Protein AF-A0A7S3E6D3-F1 (afdb_monomer)

InterPro domains:
  IPR008978 HSP20-like chaperone [G3DSA:2.60.40.790] (1-96)

pLDDT: mean 78.02, std 17.06, range [39.06, 94.62]

Mean predicted aligned error: 12.13 Å

Foldseek 3Di:
DDKDFAQWDADPNFIKTFKIWDADVVVRDIDIAGFPAIFGDDPCQFVPAWDWAAPDPPDIDIGGDTHGPDDPPDDDDGQDGHPPDDGHPPPPPPPPPDDDDPDPPVVVVVVVVVVVVVVVVVVPD

Secondary structure (DSSP, 8-state):
-EEEEES-EEETTEEEEEEEEEEEGGGTEEEEEEEEEEEE--HHHHHSSEEEEESSSS-EEEEE---B---TT-----S-SBTTSPPP---------S---TTSHHHHHHHHHHHHHHHHHHT--

Radius of gyration: 16.81 Å; Cα contacts (8 Å, |Δi|>4): 149; chains: 1; bounding box: 40×30×49 Å

Structure (mmCIF, N/CA/C/O backbone):
data_AF-A0A7S3E6D3-F1
#
_entry.id   AF-A0A7S3E6D3-F1
#
loop_
_atom_site.group_PDB
_atom_site.id
_atom_site.type_symbol
_atom_site.label_atom_id
_atom_site.label_alt_id
_atom_site.label_comp_id
_atom_site.label_asym_id
_atom_site.label_entity_id
_atom_site.label_seq_id
_atom_site.pdbx_PDB_ins_code
_atom_site.Cartn_x
_atom_site.Cartn_y
_atom_site.Cartn_z
_atom_site.occupancy
_atom_site.B_iso_or_equiv
_atom_site.auth_seq_id
_atom_site.auth_comp_id
_atom_site.auth_asym_id
_atom_site.auth_atom_id
_atom_site.pdbx_PDB_model_num
ATOM 1 N N . VAL A 1 1 ? -2.244 4.835 14.588 1.00 89.69 1 VAL A N 1
ATOM 2 C CA . VAL A 1 1 ? -1.771 4.153 13.362 1.00 89.69 1 VAL A CA 1
ATOM 3 C C . VAL A 1 1 ? -0.372 4.653 13.068 1.00 89.69 1 VAL A C 1
ATOM 5 O O . VAL A 1 1 ? -0.113 5.821 13.331 1.00 89.69 1 VAL A O 1
ATOM 8 N N . ALA A 1 2 ? 0.516 3.787 12.601 1.00 90.12 2 ALA A N 1
ATOM 9 C CA . ALA A 1 2 ? 1.822 4.158 12.074 1.00 90.12 2 ALA A CA 1
ATOM 10 C C . ALA A 1 2 ? 1.991 3.540 10.683 1.00 90.12 2 ALA A C 1
ATOM 12 O O . ALA A 1 2 ? 1.559 2.410 10.464 1.00 90.12 2 ALA A O 1
ATOM 13 N N . VAL A 1 3 ? 2.606 4.280 9.765 1.00 89.88 3 VAL A N 1
ATOM 14 C CA . VAL A 1 3 ? 2.966 3.806 8.425 1.00 89.88 3 VAL A CA 1
ATOM 15 C C . VAL A 1 3 ? 4.468 3.998 8.266 1.00 89.88 3 VAL A C 1
ATOM 17 O O . VAL A 1 3 ? 4.989 5.065 8.589 1.00 89.88 3 VAL A O 1
ATOM 20 N N . SER A 1 4 ? 5.175 2.968 7.817 1.00 90.31 4 SER A N 1
ATOM 21 C CA . SER A 1 4 ? 6.617 3.027 7.587 1.00 90.31 4 SER A CA 1
ATOM 22 C C . SER A 1 4 ? 7.019 2.295 6.312 1.00 90.31 4 SER A C 1
ATOM 24 O O . SER A 1 4 ? 6.292 1.439 5.803 1.00 90.31 4 SER A O 1
ATOM 26 N N . LEU A 1 5 ? 8.190 2.660 5.787 1.00 89.75 5 LEU A N 1
ATOM 27 C CA . LEU A 1 5 ? 8.787 2.044 4.605 1.00 89.75 5 LEU A CA 1
ATOM 28 C C . LEU A 1 5 ? 10.041 1.260 4.953 1.00 89.75 5 LEU A C 1
ATOM 30 O O . LEU A 1 5 ? 10.792 1.643 5.852 1.00 89.75 5 LEU A O 1
ATOM 34 N N . SER A 1 6 ? 10.315 0.230 4.162 1.00 90.12 6 SER A N 1
ATOM 35 C CA . SER A 1 6 ? 11.537 -0.569 4.231 1.00 90.12 6 SER A CA 1
ATOM 36 C C . SER A 1 6 ? 12.084 -0.881 2.832 1.00 90.12 6 SER A C 1
ATOM 38 O O . SER A 1 6 ? 11.465 -0.574 1.809 1.00 90.12 6 SER A O 1
ATOM 40 N N . GLY A 1 7 ? 13.294 -1.448 2.773 1.00 89.31 7 GLY A N 1
ATOM 41 C CA . GLY A 1 7 ? 13.948 -1.781 1.502 1.00 89.31 7 GLY A CA 1
ATOM 42 C C . GLY A 1 7 ? 14.231 -0.546 0.645 1.00 89.31 7 GLY A C 1
ATOM 43 O O . GLY A 1 7 ? 13.895 -0.536 -0.537 1.00 89.31 7 GLY A O 1
ATOM 44 N N . ARG A 1 8 ? 14.768 0.517 1.262 1.00 89.69 8 ARG A N 1
ATOM 45 C CA . ARG A 1 8 ? 15.107 1.761 0.563 1.00 89.69 8 ARG A CA 1
ATOM 46 C C . ARG A 1 8 ? 16.330 1.563 -0.333 1.00 89.69 8 ARG A C 1
ATOM 48 O O . ARG A 1 8 ? 17.341 1.035 0.119 1.00 89.69 8 ARG A O 1
ATOM 55 N N . GLU A 1 9 ? 16.253 2.038 -1.569 1.00 91.12 9 GLU A N 1
ATOM 56 C CA . GLU A 1 9 ? 17.355 2.031 -2.536 1.00 91.12 9 GLU A CA 1
ATOM 57 C C . GLU A 1 9 ? 17.304 3.265 -3.447 1.00 91.12 9 GLU A C 1
ATOM 59 O O . GLU A 1 9 ? 16.265 3.907 -3.571 1.00 91.12 9 GLU A O 1
ATOM 64 N N . VAL A 1 10 ? 18.418 3.610 -4.097 1.00 88.50 10 VAL A N 1
ATOM 65 C CA . VAL A 1 10 ? 18.472 4.719 -5.063 1.00 88.50 10 VAL A CA 1
ATOM 66 C C . VAL A 1 10 ? 18.509 4.150 -6.477 1.00 88.50 10 VAL A C 1
ATOM 68 O O . VAL A 1 10 ? 19.403 3.373 -6.813 1.00 88.50 10 VAL A O 1
ATOM 71 N N . ARG A 1 11 ? 17.564 4.559 -7.330 1.00 83.12 11 ARG A N 1
ATOM 72 C CA . ARG A 1 11 ? 17.540 4.198 -8.756 1.00 83.12 11 ARG A CA 1
ATOM 73 C C . ARG A 1 11 ? 17.406 5.432 -9.625 1.00 83.12 11 ARG A C 1
ATOM 75 O O . ARG A 1 11 ? 16.435 6.169 -9.505 1.00 83.12 11 ARG A O 1
ATOM 82 N N . GLY A 1 12 ? 18.367 5.632 -10.527 1.00 82.69 12 GLY A N 1
ATOM 83 C CA . GLY A 1 12 ? 18.335 6.754 -11.472 1.00 82.69 12 GLY A CA 1
ATOM 84 C C . GLY A 1 12 ? 18.288 8.128 -10.794 1.00 82.69 12 GLY A C 1
ATOM 85 O O . GLY A 1 12 ? 17.699 9.045 -11.348 1.00 82.69 12 GLY A O 1
ATOM 86 N N . GLY A 1 13 ? 18.861 8.253 -9.590 1.00 85.75 13 GLY A N 1
ATOM 87 C CA . GLY A 1 13 ? 18.837 9.483 -8.791 1.00 85.75 13 GLY A CA 1
ATOM 88 C C . GLY A 1 13 ? 17.606 9.661 -7.895 1.00 85.75 13 GLY A C 1
ATOM 89 O O . GLY A 1 13 ? 17.592 10.595 -7.107 1.00 85.75 13 GLY A O 1
ATOM 90 N N . THR A 1 14 ? 16.612 8.770 -7.958 1.00 85.88 14 THR A N 1
ATOM 91 C CA . THR A 1 14 ? 15.399 8.834 -7.125 1.00 85.88 14 THR A CA 1
ATOM 92 C C . THR A 1 14 ? 15.461 7.824 -5.985 1.00 85.88 14 THR A C 1
ATOM 94 O O . THR A 1 14 ? 15.786 6.648 -6.202 1.00 85.88 14 THR A O 1
ATOM 97 N N . GLN A 1 15 ? 15.108 8.258 -4.772 1.00 89.81 15 GLN A N 1
ATOM 98 C CA . GLN A 1 15 ? 14.959 7.356 -3.635 1.00 89.81 15 GLN A CA 1
ATOM 99 C C . GLN A 1 15 ? 13.681 6.530 -3.794 1.00 89.81 15 GLN A C 1
ATOM 101 O O . GLN A 1 15 ? 12.584 7.045 -4.005 1.00 89.81 15 GLN A O 1
ATOM 106 N N . CYS A 1 16 ? 13.837 5.219 -3.716 1.00 90.50 16 CYS A N 1
ATOM 107 C CA . CYS A 1 16 ? 12.772 4.245 -3.864 1.00 90.50 16 CYS A CA 1
ATOM 108 C C . CYS A 1 16 ? 12.686 3.384 -2.612 1.00 90.50 16 CYS A C 1
ATOM 110 O O . CYS A 1 16 ? 13.665 3.233 -1.885 1.00 90.50 16 CYS A O 1
ATOM 112 N N . ALA A 1 17 ? 11.531 2.774 -2.391 1.00 91.12 17 ALA A N 1
ATOM 113 C CA . ALA A 1 17 ? 11.357 1.724 -1.402 1.00 91.12 17 ALA A CA 1
ATOM 114 C C . ALA A 1 17 ? 10.642 0.529 -2.025 1.00 91.12 17 ALA A C 1
ATOM 116 O O . ALA A 1 17 ? 10.035 0.621 -3.100 1.00 91.12 17 ALA A O 1
ATOM 117 N N . LYS A 1 18 ? 10.744 -0.607 -1.339 1.00 91.88 18 LYS A N 1
ATOM 118 C CA . LYS A 1 18 ? 10.115 -1.860 -1.751 1.00 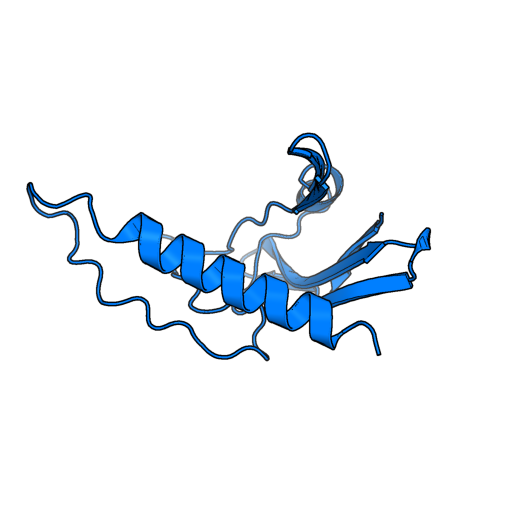91.88 18 LYS A CA 1
ATOM 119 C C . LYS A 1 18 ? 9.095 -2.349 -0.737 1.00 91.88 18 LYS A C 1
ATOM 121 O O . LYS A 1 18 ? 8.082 -2.895 -1.146 1.00 91.88 18 LYS A O 1
ATOM 126 N N . GLY A 1 19 ? 9.324 -2.131 0.553 1.00 92.44 19 GLY A N 1
ATOM 127 C CA . GLY A 1 19 ? 8.423 -2.582 1.604 1.00 92.44 19 GLY A CA 1
ATOM 128 C C . GLY A 1 19 ? 7.569 -1.455 2.168 1.00 92.44 19 GLY A C 1
ATOM 129 O O . GLY A 1 19 ? 8.033 -0.322 2.320 1.00 92.44 19 GLY A O 1
ATOM 130 N N . VAL A 1 20 ? 6.328 -1.789 2.511 1.00 92.12 20 VAL A N 1
ATOM 131 C CA . VAL A 1 20 ? 5.419 -0.931 3.278 1.00 92.12 20 VAL A CA 1
ATOM 132 C C . VAL A 1 20 ? 4.921 -1.698 4.495 1.00 92.12 20 VAL A C 1
ATOM 134 O O . VAL A 1 20 ? 4.683 -2.904 4.421 1.00 92.12 20 VAL A O 1
ATOM 137 N N . ARG A 1 21 ? 4.773 -0.992 5.614 1.00 92.94 21 ARG A N 1
ATOM 138 C CA . ARG A 1 21 ? 4.254 -1.516 6.875 1.00 92.94 21 ARG A CA 1
ATOM 139 C C . ARG A 1 21 ? 3.229 -0.546 7.442 1.00 92.94 21 ARG A C 1
ATOM 141 O O . ARG A 1 21 ? 3.527 0.631 7.629 1.00 92.94 21 ARG A O 1
ATOM 148 N N . VAL A 1 22 ? 2.033 -1.044 7.730 1.00 93.25 22 VAL A N 1
ATOM 149 C CA . VAL A 1 22 ? 0.950 -0.309 8.390 1.00 93.25 22 VAL A CA 1
ATOM 150 C C . VAL A 1 22 ? 0.641 -1.003 9.705 1.00 93.25 22 VAL A C 1
ATOM 152 O O . VAL A 1 22 ? 0.305 -2.183 9.727 1.00 93.25 22 VAL A O 1
ATOM 155 N N . GLU A 1 23 ? 0.740 -0.266 10.805 1.00 94.56 23 GLU A N 1
ATOM 156 C CA . GLU A 1 23 ? 0.535 -0.779 12.155 1.00 94.56 23 GLU A CA 1
ATOM 157 C C . GLU A 1 23 ? -0.588 -0.018 12.867 1.00 94.56 23 GLU A C 1
ATOM 159 O O . GLU A 1 23 ? -0.539 1.204 13.072 1.00 94.56 23 GLU A O 1
ATOM 164 N N . HIS A 1 24 ? -1.599 -0.753 13.319 1.00 93.56 24 HIS A N 1
ATOM 165 C CA . HIS A 1 24 ? -2.610 -0.245 14.233 1.00 93.56 24 HIS A CA 1
ATOM 166 C C . HIS A 1 24 ? -2.233 -0.602 15.677 1.00 93.56 24 HIS A C 1
ATOM 168 O O . HIS A 1 24 ? -2.662 -1.619 16.213 1.00 93.56 24 HIS A O 1
ATOM 174 N N . LYS A 1 25 ? -1.438 0.270 16.315 1.00 92.75 25 LYS A N 1
ATOM 175 C CA . LYS A 1 25 ? -0.893 0.068 17.674 1.00 92.75 25 LYS A CA 1
ATOM 176 C C . LYS A 1 25 ? -1.899 -0.463 18.715 1.00 92.75 25 LYS A C 1
ATOM 178 O O . LYS A 1 25 ? -1.524 -1.386 19.428 1.00 92.75 25 LYS A O 1
ATOM 183 N N . PRO A 1 26 ? -3.146 0.050 18.820 1.00 91.75 26 PRO A N 1
ATOM 184 C CA . PRO A 1 26 ? -4.091 -0.433 19.830 1.00 91.75 26 PRO A CA 1
ATOM 185 C C . PRO A 1 26 ? -4.473 -1.908 19.676 1.00 91.75 26 PRO A C 1
ATOM 187 O O . PRO A 1 26 ? -4.617 -2.595 20.679 1.00 91.75 26 PRO A O 1
ATOM 190 N N . SER A 1 27 ? -4.636 -2.395 18.440 1.00 91.56 27 SER A N 1
ATOM 191 C CA . SER A 1 27 ? -4.970 -3.805 18.178 1.00 91.56 27 SER A CA 1
ATOM 192 C C . SER A 1 27 ? -3.753 -4.663 17.842 1.00 91.56 27 SER A C 1
ATOM 194 O O . SER A 1 27 ? -3.914 -5.849 17.579 1.00 91.56 27 SER A O 1
ATOM 196 N N . GLN A 1 28 ? -2.559 -4.064 17.778 1.00 92.44 28 GLN A N 1
ATOM 197 C CA . GLN A 1 28 ? -1.319 -4.694 17.313 1.00 92.44 28 GLN A CA 1
ATOM 198 C C . GLN A 1 28 ? -1.419 -5.319 15.909 1.00 92.44 28 GLN A C 1
ATOM 200 O O . GLN A 1 28 ? -0.570 -6.109 15.510 1.00 92.44 28 GLN A O 1
ATOM 205 N N . THR A 1 29 ? -2.438 -4.949 15.129 1.00 92.81 29 THR A N 1
ATOM 206 C CA . THR A 1 29 ? -2.607 -5.438 13.762 1.00 92.81 29 THR A CA 1
ATOM 207 C C . THR A 1 29 ? -1.556 -4.803 12.863 1.00 92.81 29 THR A C 1
ATOM 209 O O . THR A 1 29 ? -1.425 -3.575 12.826 1.00 92.81 29 THR A O 1
ATOM 212 N N . VAL A 1 30 ? -0.839 -5.641 12.118 1.00 94.38 30 VAL A N 1
ATOM 213 C CA . VAL A 1 30 ? 0.201 -5.229 11.176 1.00 94.38 30 VAL A CA 1
ATOM 214 C C . VAL A 1 30 ? -0.146 -5.757 9.791 1.00 94.38 30 VAL A C 1
ATOM 216 O O . VAL A 1 30 ? -0.456 -6.933 9.626 1.00 94.38 30 VAL A O 1
ATOM 219 N N . VAL A 1 31 ? -0.079 -4.879 8.795 1.00 93.12 31 VAL A N 1
ATOM 220 C CA . VAL A 1 31 ? -0.110 -5.240 7.377 1.00 93.12 31 VAL A CA 1
ATOM 221 C C . VAL A 1 31 ? 1.223 -4.818 6.787 1.00 93.12 31 VAL A C 1
ATOM 223 O O . VAL A 1 31 ? 1.522 -3.625 6.732 1.00 93.12 31 VAL A O 1
ATOM 226 N N . GLU A 1 32 ? 2.039 -5.783 6.379 1.00 94.38 32 GLU A N 1
ATOM 227 C CA . GLU A 1 32 ? 3.377 -5.515 5.862 1.00 94.38 32 GLU A CA 1
ATOM 228 C C . GLU A 1 32 ? 3.787 -6.476 4.752 1.00 94.38 32 GLU A C 1
ATOM 230 O O . GLU A 1 32 ? 3.314 -7.610 4.674 1.00 94.38 32 GLU A O 1
ATOM 235 N N . GLY A 1 33 ? 4.695 -6.009 3.902 1.00 94.06 33 GLY A N 1
ATOM 236 C CA . GLY A 1 33 ? 5.316 -6.842 2.887 1.00 94.06 33 GLY A CA 1
ATOM 237 C C . GLY A 1 33 ? 6.062 -6.042 1.830 1.00 94.06 33 GLY A C 1
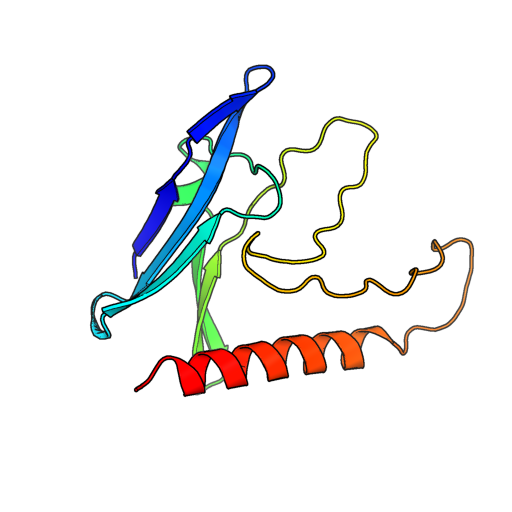ATOM 238 O O . GLY A 1 33 ? 5.894 -4.827 1.690 1.00 94.06 33 GLY A O 1
ATOM 239 N N . ASP A 1 34 ? 6.869 -6.764 1.059 1.00 94.62 34 ASP A N 1
ATOM 240 C CA . ASP A 1 34 ? 7.482 -6.259 -0.164 1.00 94.62 34 ASP A CA 1
ATOM 241 C C . ASP A 1 34 ? 6.411 -6.085 -1.240 1.00 94.62 34 ASP A C 1
ATOM 243 O O . ASP A 1 34 ? 5.699 -7.032 -1.572 1.00 94.62 34 ASP A O 1
ATOM 247 N N . LEU A 1 35 ? 6.321 -4.898 -1.825 1.00 91.81 35 LEU A N 1
ATOM 248 C CA . LEU A 1 35 ? 5.452 -4.611 -2.955 1.00 91.81 35 LEU A CA 1
ATOM 249 C C . LEU A 1 35 ? 5.981 -5.250 -4.240 1.00 91.81 35 LEU A C 1
ATOM 251 O O . LEU A 1 35 ? 7.180 -5.499 -4.398 1.00 91.81 35 LEU A O 1
ATOM 255 N N . GLN A 1 36 ? 5.076 -5.481 -5.194 1.00 90.38 36 GLN A N 1
ATOM 256 C CA . GLN A 1 36 ? 5.429 -6.075 -6.487 1.00 90.38 36 GLN A CA 1
ATOM 257 C C . GLN A 1 36 ? 6.483 -5.255 -7.252 1.00 90.38 36 GLN A C 1
ATOM 259 O O . GLN A 1 36 ? 7.324 -5.821 -7.951 1.00 90.38 36 GLN A O 1
ATOM 264 N N . HIS A 1 37 ? 6.445 -3.927 -7.127 1.00 88.69 37 HIS A N 1
ATOM 265 C CA . HIS A 1 37 ? 7.406 -3.025 -7.751 1.00 88.69 37 HIS A CA 1
ATOM 266 C C . HIS A 1 37 ? 7.824 -1.915 -6.796 1.00 88.69 37 HIS A C 1
ATOM 268 O O . HIS A 1 37 ? 7.100 -1.560 -5.868 1.00 88.69 37 HIS A O 1
ATOM 274 N N . LEU A 1 38 ? 8.978 -1.325 -7.098 1.00 88.94 38 LEU A N 1
ATOM 275 C CA . LEU A 1 38 ? 9.475 -0.148 -6.405 1.00 88.94 38 LEU A CA 1
ATOM 276 C C . LEU A 1 38 ? 8.528 1.035 -6.584 1.00 88.94 38 LEU A C 1
ATOM 278 O O . LEU A 1 38 ? 7.951 1.265 -7.655 1.00 88.94 38 LEU A O 1
ATOM 282 N N . PHE A 1 39 ? 8.429 1.820 -5.530 1.00 87.62 39 PHE A N 1
ATOM 283 C CA . PHE A 1 39 ? 7.695 3.071 -5.496 1.00 87.62 39 PHE A CA 1
ATOM 284 C C . PHE A 1 39 ? 8.622 4.170 -4.990 1.00 87.62 39 PHE A C 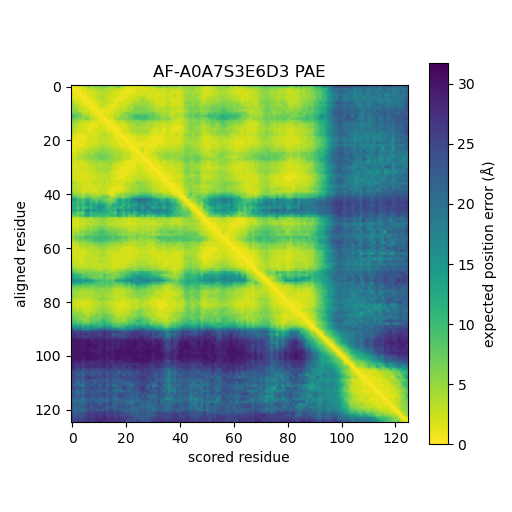1
ATOM 286 O O . PHE A 1 39 ? 9.651 3.890 -4.369 1.00 87.62 39 PHE A O 1
ATOM 293 N N . ARG A 1 40 ? 8.288 5.413 -5.324 1.00 88.38 40 ARG A N 1
ATOM 294 C CA . ARG A 1 40 ? 9.040 6.585 -4.881 1.00 88.38 40 ARG A CA 1
ATOM 295 C C . ARG A 1 40 ? 8.885 6.748 -3.376 1.00 88.38 40 ARG A C 1
ATOM 297 O O . ARG A 1 40 ? 7.810 6.513 -2.833 1.00 88.38 40 ARG A O 1
ATOM 304 N N . ALA A 1 41 ? 9.995 7.051 -2.724 1.00 84.31 41 ALA A N 1
ATOM 305 C CA . ALA A 1 41 ? 10.112 7.080 -1.276 1.00 84.31 41 ALA A CA 1
ATOM 306 C C . ALA A 1 41 ? 10.968 8.268 -0.840 1.00 84.31 41 ALA A C 1
ATOM 308 O O . ALA A 1 41 ? 11.874 8.108 -0.014 1.00 84.31 41 ALA A O 1
ATOM 309 N N . GLU A 1 42 ? 10.714 9.433 -1.432 1.00 79.69 42 GLU A N 1
ATOM 310 C CA . GLU A 1 42 ? 11.339 10.666 -0.964 1.00 79.69 42 GLU A CA 1
ATOM 311 C C . GLU A 1 42 ? 10.769 11.025 0.419 1.00 79.69 42 GLU A C 1
ATOM 313 O O . GLU A 1 42 ? 9.693 10.560 0.802 1.00 79.69 42 GLU A O 1
ATOM 318 N N . GLU A 1 43 ? 11.532 11.746 1.242 1.00 58.97 43 GLU A N 1
ATOM 319 C CA . GLU A 1 43 ? 11.214 11.907 2.672 1.00 58.97 43 GLU A CA 1
ATOM 320 C C . GLU A 1 43 ? 9.831 12.534 2.931 1.00 58.97 43 GLU A C 1
ATOM 322 O O . GLU A 1 43 ? 9.156 12.135 3.885 1.00 58.97 43 GLU A O 1
ATOM 327 N N . ASP A 1 44 ? 9.357 13.397 2.030 1.00 60.75 44 ASP A N 1
ATOM 328 C CA . ASP A 1 44 ? 8.034 14.029 2.102 1.00 60.75 44 ASP A CA 1
ATOM 329 C C . ASP A 1 44 ? 6.894 13.143 1.562 1.00 60.75 44 ASP A C 1
ATOM 331 O O . ASP A 1 44 ? 5.729 13.335 1.936 1.00 60.75 44 ASP A O 1
ATOM 335 N N . ASP A 1 45 ? 7.216 12.131 0.747 1.00 58.81 45 ASP A N 1
ATOM 336 C CA . ASP A 1 45 ? 6.236 11.306 0.029 1.00 58.81 45 ASP A CA 1
ATOM 337 C C . ASP A 1 45 ? 5.476 10.352 0.953 1.00 58.81 45 ASP A C 1
ATOM 339 O O . ASP A 1 45 ? 4.384 9.920 0.609 1.00 58.81 45 ASP A O 1
ATOM 343 N N . LEU A 1 46 ? 6.011 9.980 2.120 1.00 61.44 46 LEU A N 1
ATOM 344 C CA . LEU A 1 46 ? 5.271 9.098 3.029 1.00 61.44 46 LEU A CA 1
ATOM 345 C C . LEU A 1 46 ? 4.597 9.841 4.171 1.00 61.44 46 LEU A C 1
ATOM 347 O O . LEU A 1 46 ? 3.502 9.463 4.562 1.00 61.44 46 LEU A O 1
ATOM 351 N N . VAL A 1 47 ? 5.213 10.891 4.714 1.00 55.91 47 VAL A N 1
ATOM 352 C CA . VAL A 1 47 ? 4.609 11.665 5.812 1.00 55.91 47 VAL A CA 1
ATOM 353 C C . VAL A 1 47 ? 3.338 12.380 5.338 1.00 55.91 47 VAL A C 1
ATOM 355 O O . VAL A 1 47 ? 2.406 12.539 6.123 1.00 55.91 47 VAL A O 1
ATOM 358 N N . SER A 1 48 ? 3.266 12.722 4.047 1.00 59.62 48 SER A N 1
ATOM 359 C CA . SER A 1 48 ? 2.166 13.496 3.461 1.00 59.62 48 SER A CA 1
ATOM 360 C C . SER A 1 48 ? 1.083 12.659 2.766 1.00 59.62 48 SER A C 1
ATOM 362 O O . SER A 1 48 ? 0.025 13.196 2.444 1.00 59.62 48 SER A O 1
ATOM 364 N N . HIS A 1 49 ? 1.307 11.360 2.530 1.00 77.25 49 HIS A N 1
ATOM 365 C CA . HIS A 1 49 ? 0.450 10.546 1.648 1.00 77.25 49 HIS A CA 1
ATOM 366 C C . HIS A 1 49 ? -0.173 9.319 2.321 1.00 77.25 49 HIS A C 1
ATOM 368 O O . HIS A 1 49 ? -0.463 8.303 1.681 1.00 77.25 49 HIS A O 1
ATOM 374 N N . TRP A 1 50 ? -0.445 9.415 3.621 1.00 90.38 50 TRP A N 1
ATOM 375 C CA . TRP A 1 50 ? -1.423 8.538 4.251 1.00 90.38 50 TRP A CA 1
ATOM 376 C C . TRP A 1 50 ? -2.374 9.329 5.137 1.00 90.38 50 TRP A C 1
ATOM 378 O O . TRP A 1 50 ? -2.021 10.337 5.740 1.00 90.38 50 TRP A O 1
ATOM 388 N N . GLU A 1 51 ? -3.603 8.844 5.222 1.00 91.25 51 GLU A N 1
ATOM 389 C CA . GLU A 1 51 ? -4.649 9.454 6.029 1.00 91.25 51 GLU A CA 1
ATOM 390 C C . GLU A 1 51 ? -5.504 8.372 6.685 1.00 91.25 51 GLU A C 1
ATOM 392 O O . GLU A 1 51 ? -5.645 7.254 6.178 1.00 91.25 51 GLU A O 1
ATOM 397 N N . VAL A 1 52 ? -6.099 8.714 7.824 1.00 91.94 52 VAL A N 1
ATOM 398 C CA . VAL A 1 52 ? -7.184 7.929 8.409 1.00 91.94 52 VAL A CA 1
ATOM 399 C C . VAL A 1 52 ? -8.486 8.598 8.007 1.00 91.94 52 VAL A C 1
ATOM 401 O O . VAL A 1 52 ? -8.690 9.768 8.318 1.00 91.94 52 VAL A O 1
ATOM 404 N N . LYS A 1 53 ? -9.368 7.862 7.335 1.00 93.81 53 LYS A N 1
ATOM 405 C CA . LYS A 1 53 ? -10.655 8.387 6.871 1.00 93.81 53 LYS A CA 1
ATOM 406 C C . LYS A 1 53 ? -11.797 7.446 7.208 1.00 93.81 53 LYS A C 1
ATOM 408 O O . LYS A 1 53 ? -11.608 6.232 7.287 1.00 93.81 53 LYS A O 1
ATOM 413 N N . ASP A 1 54 ? -12.984 8.008 7.367 1.00 94.19 54 ASP A N 1
ATOM 414 C CA . ASP A 1 54 ? -14.205 7.224 7.508 1.00 94.19 54 ASP A CA 1
ATOM 415 C C . ASP A 1 54 ? -14.610 6.701 6.122 1.00 94.19 54 ASP A C 1
ATOM 417 O O . ASP A 1 54 ? -14.703 7.457 5.154 1.00 94.19 54 ASP A O 1
ATOM 421 N N . PHE A 1 55 ? -14.753 5.382 6.004 1.00 88.88 55 PHE A N 1
ATOM 422 C CA . PHE A 1 55 ? -15.214 4.724 4.781 1.00 88.88 55 PHE A CA 1
ATOM 423 C C . PHE A 1 55 ? -16.743 4.673 4.742 1.00 88.88 55 PHE A C 1
ATOM 425 O O . PHE A 1 55 ? -17.343 4.923 3.699 1.00 88.88 55 PHE A O 1
ATOM 432 N N . ASP A 1 56 ? -17.359 4.399 5.893 1.00 91.69 56 ASP A N 1
ATOM 433 C CA . ASP A 1 56 ? -18.798 4.484 6.121 1.00 91.69 56 ASP A CA 1
ATOM 434 C C . ASP A 1 56 ? -19.086 4.835 7.595 1.00 91.69 56 ASP A C 1
ATOM 436 O O . ASP A 1 56 ? -18.173 5.138 8.361 1.00 91.69 56 ASP A O 1
ATOM 440 N N . ALA A 1 57 ? -20.360 4.804 7.998 1.00 90.81 57 ALA A N 1
ATOM 441 C CA . ALA A 1 57 ? -20.800 5.153 9.353 1.00 90.81 57 ALA A CA 1
ATOM 442 C C . ALA A 1 57 ? -20.198 4.275 10.470 1.00 90.81 57 ALA A C 1
ATOM 444 O O . ALA A 1 57 ? -20.266 4.634 11.643 1.00 90.81 57 ALA A O 1
ATOM 445 N N . THR A 1 58 ? -19.647 3.117 10.116 1.00 93.25 58 THR A N 1
ATOM 446 C CA . THR A 1 58 ? -19.161 2.089 11.044 1.00 93.25 58 THR A CA 1
ATOM 447 C C . THR A 1 58 ? -17.692 1.731 10.840 1.00 93.25 58 THR A C 1
ATOM 449 O O . THR A 1 58 ? -17.065 1.202 11.757 1.00 93.25 58 THR A O 1
ATOM 452 N N . HIS A 1 59 ? -17.116 2.041 9.678 1.00 89.06 59 HIS A N 1
ATOM 453 C CA . HIS A 1 59 ? -15.757 1.655 9.323 1.00 89.06 59 HIS A CA 1
ATOM 454 C C . HIS A 1 59 ? -14.860 2.865 9.096 1.00 89.06 59 HIS A C 1
ATOM 456 O O . HIS A 1 59 ? -15.126 3.735 8.266 1.00 89.06 59 HIS A O 1
ATOM 462 N N . ARG A 1 60 ? -13.715 2.846 9.776 1.00 91.81 60 ARG A N 1
ATOM 463 C CA . ARG A 1 60 ? -12.602 3.772 9.576 1.00 91.81 60 ARG A CA 1
ATOM 464 C C . ARG A 1 60 ? -11.434 3.017 8.958 1.00 91.81 60 ARG A C 1
ATOM 466 O O . ARG A 1 60 ? -11.098 1.921 9.401 1.00 91.81 60 ARG A O 1
ATOM 473 N N . VAL A 1 61 ? -10.821 3.597 7.934 1.00 92.81 61 VAL A N 1
ATOM 474 C CA . VAL A 1 61 ? -9.762 2.962 7.144 1.00 92.81 61 VAL A CA 1
ATOM 475 C C . VAL A 1 61 ? -8.501 3.811 7.130 1.00 92.81 61 VAL A C 1
ATOM 477 O O . VAL A 1 61 ? -8.548 5.036 7.233 1.00 92.81 61 VAL A O 1
ATOM 480 N N . VAL A 1 62 ? -7.363 3.141 6.970 1.00 91.62 62 VAL A N 1
ATOM 481 C CA . VAL A 1 62 ? -6.080 3.782 6.679 1.00 91.62 62 VAL A CA 1
ATOM 482 C C . VAL A 1 62 ? -5.898 3.760 5.170 1.00 91.62 62 VAL A C 1
ATOM 484 O O . VAL A 1 62 ? -5.845 2.690 4.565 1.00 91.62 62 VAL A O 1
ATOM 487 N N . ARG A 1 63 ? -5.826 4.935 4.552 1.00 91.44 63 ARG A N 1
ATOM 488 C CA . ARG A 1 63 ? -5.501 5.082 3.136 1.00 91.44 63 ARG A CA 1
ATOM 489 C C . ARG A 1 63 ? -4.022 5.408 3.024 1.00 91.44 63 ARG A C 1
ATOM 491 O O . ARG A 1 63 ? -3.573 6.365 3.638 1.00 91.44 63 ARG A O 1
ATOM 498 N N . VAL A 1 64 ? -3.302 4.638 2.219 1.00 89.44 64 VAL A N 1
ATOM 499 C CA . VAL A 1 64 ? -1.901 4.896 1.872 1.00 89.44 64 VAL A CA 1
ATOM 500 C C . VAL A 1 64 ? -1.832 5.088 0.364 1.00 89.44 64 VAL A C 1
ATOM 502 O O . VAL A 1 64 ? -2.306 4.231 -0.385 1.00 89.44 64 VAL A O 1
ATOM 505 N N . GLU A 1 65 ? -1.282 6.209 -0.085 1.00 88.69 65 GLU A N 1
ATOM 506 C CA . GLU A 1 65 ? -1.054 6.480 -1.501 1.00 88.69 65 GLU A CA 1
ATOM 507 C C . GLU A 1 65 ? 0.418 6.270 -1.837 1.00 88.69 65 GLU A C 1
ATOM 509 O O . GLU A 1 65 ? 1.302 6.764 -1.146 1.00 88.69 65 GLU A O 1
ATOM 514 N N . LEU A 1 66 ? 0.683 5.506 -2.897 1.00 87.06 66 LEU A N 1
ATOM 515 C CA . LEU A 1 66 ? 2.035 5.146 -3.313 1.00 87.06 66 LEU A CA 1
ATOM 516 C C . LEU A 1 66 ? 2.228 5.496 -4.786 1.00 87.06 66 LEU A C 1
ATOM 518 O O . LEU A 1 66 ? 1.446 5.074 -5.645 1.00 87.06 66 LEU A O 1
ATOM 522 N N . GLN A 1 67 ? 3.302 6.221 -5.099 1.00 86.19 67 GLN A N 1
ATOM 523 C CA . GLN A 1 67 ? 3.651 6.552 -6.476 1.00 86.19 67 GLN A CA 1
ATOM 524 C C . GLN A 1 67 ? 4.616 5.513 -7.051 1.00 86.19 67 GLN A C 1
ATOM 526 O O . GLN A 1 67 ? 5.768 5.411 -6.636 1.00 86.19 67 GLN A O 1
ATOM 531 N N . LYS A 1 68 ? 4.168 4.745 -8.050 1.00 85.81 68 LYS A N 1
ATOM 532 C CA . LYS A 1 68 ? 5.022 3.761 -8.735 1.00 85.81 68 LYS A CA 1
ATOM 533 C C . LYS A 1 68 ? 6.251 4.442 -9.335 1.00 85.81 68 LYS A C 1
ATOM 535 O O . LYS A 1 68 ? 6.115 5.431 -10.056 1.00 85.81 68 LYS A O 1
ATOM 540 N N . ASN A 1 69 ? 7.429 3.860 -9.121 1.00 83.81 69 ASN A N 1
ATOM 541 C CA . ASN A 1 69 ? 8.625 4.297 -9.823 1.00 83.81 69 ASN A CA 1
ATOM 542 C C . ASN A 1 69 ? 8.673 3.621 -11.201 1.00 83.81 69 ASN A C 1
ATOM 544 O O . ASN A 1 69 ? 9.169 2.504 -11.344 1.00 83.81 69 ASN A O 1
ATOM 548 N N . VAL A 1 70 ? 8.081 4.267 -12.208 1.00 77.00 70 VAL A N 1
ATOM 549 C CA . VAL A 1 70 ? 8.044 3.761 -13.587 1.00 77.00 70 VAL A CA 1
ATOM 550 C C . VAL A 1 70 ? 9.032 4.511 -14.469 1.00 77.00 70 VAL A C 1
ATOM 552 O O . VAL A 1 70 ? 9.123 5.737 -1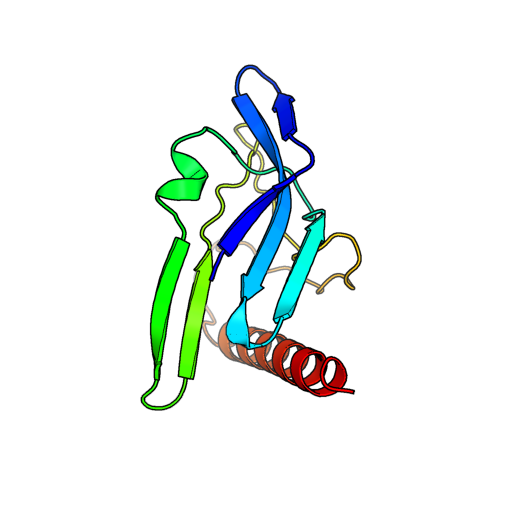4.425 1.00 77.00 70 VAL A O 1
ATOM 555 N N . VAL A 1 71 ? 9.752 3.763 -15.304 1.00 74.06 71 VAL A N 1
ATOM 556 C CA . VAL A 1 71 ? 10.571 4.337 -16.375 1.00 74.06 71 VAL A CA 1
ATOM 557 C C . VAL A 1 71 ? 9.634 5.004 -17.394 1.00 74.06 71 VAL A C 1
ATOM 559 O O . VAL A 1 71 ? 8.583 4.427 -17.711 1.00 74.06 71 VAL A O 1
ATOM 562 N N . PRO A 1 72 ? 9.979 6.193 -17.925 1.00 70.81 72 PRO A N 1
ATOM 563 C CA . PRO A 1 72 ? 9.216 6.822 -18.997 1.00 70.81 72 PRO A CA 1
ATOM 564 C C . PRO A 1 72 ? 8.928 5.838 -20.144 1.00 70.81 72 PRO A C 1
ATOM 566 O O . PRO A 1 72 ? 9.768 5.010 -20.483 1.00 70.81 72 PRO A O 1
ATOM 569 N N . ALA A 1 73 ? 7.730 5.929 -20.729 1.00 70.75 73 ALA A N 1
ATOM 570 C CA . ALA A 1 73 ? 7.210 5.080 -21.814 1.00 70.75 73 ALA A CA 1
ATOM 571 C C . ALA A 1 73 ? 6.732 3.653 -21.459 1.00 70.75 73 ALA A C 1
ATOM 573 O O . ALA A 1 73 ? 6.197 2.980 -22.339 1.00 70.75 73 ALA A O 1
ATOM 574 N N . THR A 1 74 ? 6.806 3.198 -20.199 1.00 75.00 74 THR A N 1
ATOM 575 C CA . THR A 1 74 ? 6.255 1.882 -19.802 1.00 75.00 74 THR A CA 1
ATOM 576 C C . THR A 1 74 ? 5.071 2.013 -18.842 1.00 75.00 74 THR A C 1
ATOM 578 O O . THR A 1 74 ? 5.172 2.635 -17.785 1.00 75.00 74 THR A O 1
ATOM 581 N N . LYS A 1 75 ? 3.937 1.379 -19.168 1.00 80.19 75 LYS A N 1
ATOM 582 C CA . LYS A 1 75 ? 2.807 1.225 -18.236 1.00 80.19 75 LYS A CA 1
ATOM 583 C C . LYS A 1 75 ? 2.994 -0.045 -17.409 1.00 80.19 75 LYS A C 1
ATOM 585 O O . LYS A 1 75 ? 2.951 -1.143 -17.954 1.00 80.19 75 LYS A O 1
ATOM 590 N N . VAL A 1 76 ? 3.154 0.100 -16.092 1.00 81.62 76 VAL A N 1
ATOM 591 C CA . VAL A 1 76 ? 3.313 -1.035 -15.167 1.00 81.62 76 VAL A CA 1
ATOM 592 C C . VAL A 1 76 ? 2.019 -1.279 -14.394 1.00 81.62 76 VAL A C 1
ATOM 594 O O . VAL A 1 76 ? 1.643 -0.518 -13.494 1.00 81.62 76 VAL A O 1
ATOM 597 N N . TRP A 1 77 ? 1.343 -2.375 -14.725 1.00 85.81 77 TRP A N 1
ATOM 598 C CA . TRP A 1 77 ? 0.176 -2.856 -13.993 1.00 85.81 77 TRP A CA 1
ATOM 599 C C . TRP A 1 77 ? 0.611 -3.767 -12.853 1.00 85.81 77 TRP A C 1
ATOM 601 O O . TRP A 1 77 ? 1.391 -4.690 -13.060 1.00 85.81 77 TRP A O 1
ATOM 611 N N . TRP A 1 78 ? 0.106 -3.494 -11.651 1.00 87.44 78 TRP A N 1
ATOM 612 C CA . TRP A 1 78 ? 0.335 -4.375 -10.512 1.00 87.44 78 TRP A CA 1
ATOM 613 C C . TRP A 1 78 ? -0.742 -5.446 -10.543 1.00 87.44 78 TRP A C 1
ATOM 615 O O . TRP A 1 78 ? -1.927 -5.121 -10.569 1.00 87.44 78 TRP A O 1
ATOM 625 N N . ARG A 1 79 ? -0.315 -6.703 -10.595 1.00 90.56 79 ARG A N 1
ATOM 626 C CA . ARG A 1 79 ? -1.185 -7.882 -10.520 1.00 90.56 79 ARG A CA 1
ATOM 627 C C . ARG A 1 79 ? -1.418 -8.317 -9.079 1.00 90.56 79 ARG A C 1
ATOM 629 O O . ARG A 1 79 ? -2.304 -9.113 -8.822 1.00 90.56 79 ARG A O 1
ATOM 636 N N . ARG A 1 80 ? -0.626 -7.802 -8.145 1.00 91.94 80 ARG A N 1
ATOM 637 C CA . ARG A 1 80 ? -0.729 -8.047 -6.706 1.00 91.94 80 ARG A CA 1
ATOM 638 C C . ARG A 1 80 ? -0.174 -6.853 -5.949 1.00 91.94 80 ARG A C 1
ATOM 640 O O . ARG A 1 80 ? 0.606 -6.083 -6.511 1.00 91.94 80 ARG A O 1
ATOM 647 N N . LEU A 1 81 ? -0.579 -6.698 -4.693 1.00 90.88 81 LEU A N 1
ATOM 648 C CA . LEU A 1 81 ? -0.016 -5.663 -3.837 1.00 90.88 81 LEU A CA 1
ATOM 649 C C . LEU A 1 81 ? 1.347 -6.127 -3.325 1.00 90.88 81 LEU A C 1
ATOM 651 O O . LEU A 1 81 ? 2.365 -5.547 -3.705 1.00 90.88 81 LEU A O 1
ATOM 655 N N . PHE A 1 82 ? 1.364 -7.212 -2.546 1.00 93.50 82 PHE A N 1
ATOM 656 C CA . PHE A 1 82 ? 2.601 -7.790 -2.033 1.00 93.50 82 PHE A CA 1
ATOM 657 C C . PHE A 1 82 ? 3.132 -8.900 -2.939 1.00 93.50 82 PHE A C 1
ATOM 659 O O . PHE A 1 82 ? 2.379 -9.694 -3.498 1.00 93.50 82 PHE A O 1
ATOM 666 N N . ALA A 1 83 ? 4.452 -9.002 -3.058 1.00 91.19 83 ALA A N 1
ATOM 667 C CA . ALA A 1 83 ? 5.132 -10.025 -3.847 1.00 91.19 83 ALA A CA 1
ATOM 668 C C . ALA A 1 83 ? 4.902 -11.456 -3.320 1.00 91.19 83 ALA A C 1
ATOM 670 O O . ALA A 1 83 ? 5.107 -12.418 -4.058 1.00 91.19 83 ALA A O 1
ATOM 671 N N . SER A 1 84 ? 4.470 -11.604 -2.066 1.00 90.88 84 SER A N 1
ATOM 672 C CA . SER A 1 84 ? 4.085 -12.882 -1.457 1.00 90.88 84 SER A CA 1
ATOM 673 C C . SER A 1 84 ? 2.659 -13.324 -1.806 1.00 90.88 84 SER A C 1
ATOM 675 O O . SER A 1 84 ? 2.300 -14.472 -1.559 1.00 90.88 84 SER A O 1
ATOM 677 N N . GLU A 1 85 ? 1.834 -12.441 -2.371 1.00 89.50 85 GLU A N 1
ATOM 678 C CA . GLU A 1 85 ? 0.433 -12.731 -2.667 1.00 89.50 85 GLU A CA 1
ATOM 679 C C . GLU A 1 85 ? 0.248 -13.395 -4.039 1.00 89.50 85 GLU A C 1
ATOM 681 O O . GLU A 1 85 ? 1.090 -13.226 -4.935 1.00 89.50 85 GLU A O 1
ATOM 686 N N . PRO A 1 86 ? -0.860 -14.141 -4.228 1.00 89.81 86 PRO A N 1
ATOM 687 C CA . PRO A 1 86 ? -1.234 -14.637 -5.544 1.00 89.81 86 PRO A CA 1
ATOM 688 C C . PRO A 1 86 ? -1.450 -13.472 -6.515 1.00 89.81 86 PRO A C 1
ATOM 690 O O . PRO A 1 86 ? -1.946 -12.408 -6.142 1.00 89.81 86 PRO A O 1
ATOM 693 N N . GLU A 1 87 ? -1.066 -13.679 -7.772 1.00 89.75 87 GLU A N 1
ATOM 694 C CA . GLU A 1 87 ? -1.340 -12.715 -8.832 1.00 89.75 87 GLU A CA 1
ATOM 695 C C . GLU A 1 87 ? -2.813 -12.769 -9.234 1.00 89.75 87 GLU A C 1
ATOM 697 O O . GLU A 1 87 ? -3.382 -13.839 -9.438 1.00 89.75 87 GLU A O 1
ATOM 702 N N . VAL A 1 88 ? -3.417 -11.596 -9.388 1.00 86.12 88 VAL A N 1
ATOM 703 C CA . VAL A 1 88 ? -4.728 -11.432 -10.004 1.00 86.12 88 VAL A CA 1
ATOM 704 C C . VAL A 1 88 ? -4.538 -11.400 -11.514 1.00 86.12 88 VAL A C 1
ATOM 706 O O . VAL A 1 88 ? -3.731 -10.626 -12.047 1.00 86.12 88 VAL A O 1
ATOM 709 N N . GLU A 1 89 ? -5.300 -12.231 -12.221 1.00 81.88 89 GLU A N 1
ATOM 710 C CA . GLU A 1 89 ? -5.359 -12.165 -13.672 1.00 81.88 89 GLU A CA 1
ATOM 711 C C . GLU A 1 89 ? -6.051 -10.861 -14.073 1.00 81.88 89 GLU A C 1
ATOM 713 O O . GLU A 1 89 ? -7.264 -10.685 -13.950 1.00 81.88 89 GLU A O 1
ATOM 718 N N . ILE A 1 90 ? -5.262 -9.908 -14.562 1.00 71.19 90 ILE A N 1
ATOM 719 C CA . ILE A 1 90 ? -5.798 -8.713 -15.205 1.00 71.19 90 ILE A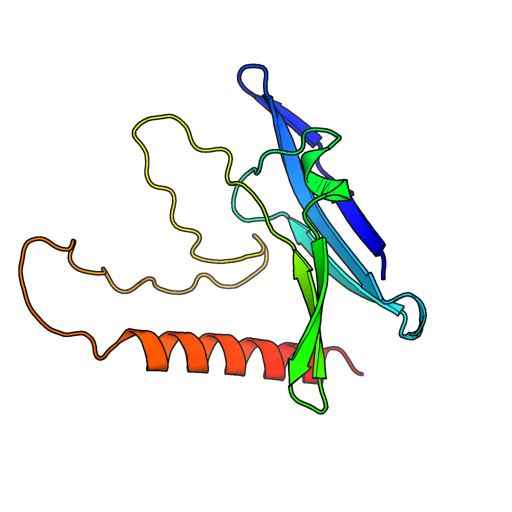 CA 1
ATOM 720 C C . ILE A 1 90 ? -6.254 -9.170 -16.586 1.00 71.19 90 ILE A C 1
ATOM 722 O O . ILE A 1 90 ? -5.493 -9.058 -17.550 1.00 71.19 90 ILE A O 1
ATOM 726 N N . ALA A 1 91 ? -7.460 -9.746 -16.656 1.00 62.25 91 ALA A N 1
ATOM 727 C CA . ALA A 1 91 ? -8.091 -10.142 -17.908 1.00 62.25 91 ALA A CA 1
ATOM 728 C C . ALA A 1 91 ? -7.883 -9.005 -18.902 1.00 62.25 91 ALA A C 1
ATOM 730 O O . ALA A 1 91 ? -8.229 -7.862 -18.587 1.00 62.25 91 ALA A O 1
ATOM 731 N N . ALA A 1 92 ? -7.223 -9.320 -20.025 1.00 49.56 92 ALA A N 1
ATOM 732 C CA . ALA A 1 92 ? -6.711 -8.360 -20.990 1.00 49.56 92 ALA A CA 1
ATOM 733 C C . ALA A 1 92 ? -7.770 -7.295 -21.248 1.00 49.56 92 ALA A C 1
ATOM 735 O O . ALA A 1 92 ? -8.736 -7.504 -21.987 1.00 49.56 92 ALA A O 1
ATOM 736 N N . ARG A 1 93 ? -7.624 -6.153 -20.573 1.00 48.72 93 ARG A N 1
ATOM 737 C CA . ARG A 1 93 ? -8.515 -5.028 -20.763 1.00 48.72 93 ARG A CA 1
ATOM 738 C C . ARG A 1 93 ? -8.129 -4.548 -22.146 1.00 48.72 93 ARG A C 1
ATOM 740 O O . ARG A 1 93 ? -7.110 -3.871 -22.269 1.00 48.72 93 ARG A O 1
ATOM 747 N N . LYS A 1 94 ? -8.864 -5.022 -23.168 1.00 41.59 94 LYS A N 1
ATOM 748 C CA . LYS A 1 94 ? -8.755 -4.561 -24.553 1.00 41.59 94 LYS A CA 1
ATOM 749 C C . LYS A 1 94 ? -8.547 -3.069 -24.450 1.00 41.59 94 LYS A C 1
AT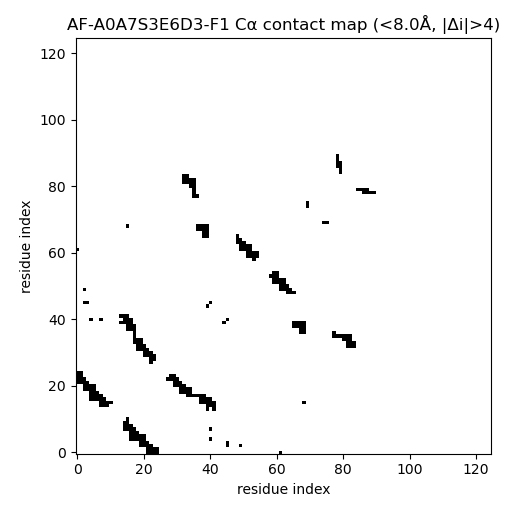OM 751 O O . LYS A 1 94 ? -9.376 -2.371 -23.856 1.00 41.59 94 LYS A O 1
ATOM 756 N N . GLU A 1 95 ? -7.370 -2.645 -24.888 1.00 41.28 95 GLU A N 1
ATOM 757 C CA . GLU A 1 95 ? -7.000 -1.250 -24.914 1.00 41.28 95 GLU A CA 1
ATOM 758 C C . GLU A 1 95 ? -8.186 -0.473 -25.461 1.00 41.28 95 GLU A C 1
ATOM 760 O O . GLU A 1 95 ? -8.871 -0.926 -26.378 1.00 41.28 95 GLU A O 1
ATOM 765 N N . ALA A 1 96 ? -8.481 0.651 -24.824 1.00 39.22 96 ALA A N 1
ATOM 766 C CA . ALA A 1 96 ? -9.550 1.546 -25.203 1.00 39.22 96 ALA A CA 1
ATOM 767 C C . ALA A 1 96 ? -9.252 2.205 -26.564 1.00 39.22 96 ALA A C 1
ATOM 769 O O . ALA A 1 96 ? -9.095 3.417 -26.659 1.00 39.22 96 ALA A O 1
ATOM 770 N N . THR A 1 97 ? -9.200 1.414 -27.629 1.00 41.59 97 THR A N 1
ATOM 771 C CA . THR A 1 97 ? -9.472 1.823 -28.996 1.00 41.59 97 THR A CA 1
ATOM 772 C C . THR A 1 97 ? -10.954 1.575 -29.251 1.00 41.59 97 THR A C 1
ATOM 774 O O . THR A 1 97 ? -11.375 0.541 -29.751 1.00 41.59 97 THR A O 1
ATOM 777 N N . GLY A 1 98 ? -11.765 2.567 -28.881 1.00 39.06 98 GLY A N 1
ATOM 778 C CA . G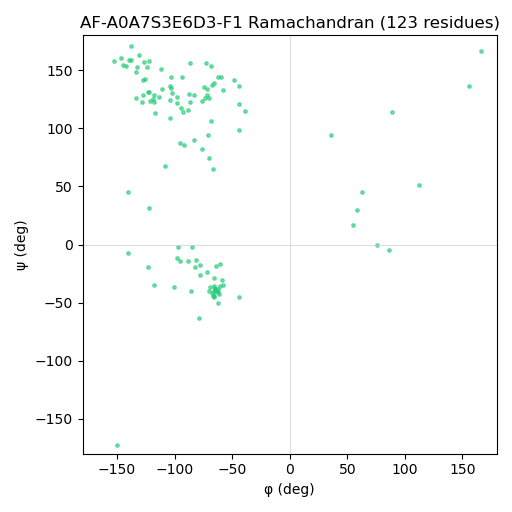LY A 1 98 ? -13.124 2.715 -29.399 1.00 39.06 98 GLY A CA 1
ATOM 779 C C . GLY A 1 98 ? -14.229 1.981 -28.631 1.00 39.06 98 GLY A C 1
ATOM 780 O O . GLY A 1 98 ? -14.333 0.764 -28.645 1.00 39.06 98 GLY A O 1
ATOM 781 N N . LYS A 1 99 ? -15.111 2.784 -28.023 1.00 46.31 99 LYS A N 1
ATOM 782 C CA . LYS A 1 99 ? -16.561 2.560 -27.861 1.00 46.31 99 LYS A CA 1
ATOM 783 C C . LYS A 1 99 ? -17.032 1.105 -27.632 1.00 46.31 99 LYS A C 1
ATOM 785 O O . LYS A 1 99 ? -17.370 0.429 -28.594 1.00 46.31 99 LYS A O 1
ATOM 790 N N . ALA A 1 100 ? -17.194 0.709 -26.363 1.00 44.28 100 ALA A N 1
ATOM 791 C CA . ALA A 1 100 ? -18.361 -0.008 -25.798 1.00 44.28 100 ALA A CA 1
ATOM 792 C C . ALA A 1 100 ? -17.984 -0.807 -24.532 1.00 44.28 100 ALA A C 1
ATOM 794 O O . ALA A 1 100 ? -16.999 -1.536 -24.525 1.00 44.28 100 ALA A O 1
ATOM 795 N N . GLY A 1 101 ? -18.822 -0.747 -23.486 1.00 39.66 101 GLY A N 1
ATOM 796 C CA . GLY A 1 101 ? -18.930 -1.853 -22.519 1.00 39.66 101 GLY A CA 1
ATOM 797 C C . GLY A 1 101 ? -18.436 -1.612 -21.089 1.00 39.66 101 GLY A C 1
ATOM 798 O O . GLY A 1 101 ? -17.703 -2.423 -20.530 1.00 39.66 101 GLY A O 1
ATOM 799 N N . GLN A 1 102 ? -18.882 -0.533 -20.451 1.00 47.88 102 GLN A N 1
ATOM 800 C CA . GLN A 1 102 ? -18.734 -0.275 -19.015 1.00 47.88 102 GLN A CA 1
ATOM 801 C C . GLN A 1 102 ? -19.623 -1.233 -18.184 1.00 47.88 102 GLN A C 1
ATOM 803 O O . GLN A 1 102 ? -20.679 -0.830 -17.713 1.00 47.88 102 GLN A O 1
ATOM 808 N N . LYS A 1 103 ? -19.258 -2.519 -18.045 1.00 45.91 103 LYS A N 1
ATOM 809 C CA . LYS A 1 103 ? -19.968 -3.469 -17.146 1.00 45.91 103 LYS A CA 1
ATOM 810 C C . LYS A 1 103 ? -19.082 -4.453 -16.357 1.00 45.91 103 LYS A C 1
ATOM 812 O O . LYS A 1 103 ? -19.593 -5.122 -15.472 1.00 45.91 103 LYS A O 1
ATOM 817 N N . GLY A 1 104 ? -17.770 -4.526 -16.610 1.00 48.53 104 GLY A N 1
ATOM 818 C CA . GLY A 1 104 ? -16.887 -5.523 -15.970 1.00 48.53 104 GLY A CA 1
ATOM 819 C C . GLY A 1 104 ? -16.124 -5.072 -14.715 1.00 48.53 104 GLY A C 1
ATOM 820 O O . GLY A 1 104 ? -15.584 -5.908 -14.002 1.00 48.53 104 GLY A O 1
ATOM 821 N N . SER A 1 105 ? -16.050 -3.770 -14.417 1.00 55.03 105 SER A N 1
ATOM 822 C CA . SER A 1 105 ? -15.186 -3.258 -13.337 1.00 55.03 105 SER A CA 1
ATOM 823 C C . SER A 1 105 ? -15.750 -3.455 -11.930 1.00 55.03 105 SER A C 1
ATOM 825 O O . SER A 1 105 ? -14.977 -3.545 -10.986 1.00 55.03 105 SER A O 1
ATOM 827 N N . ALA A 1 106 ? -17.075 -3.530 -11.786 1.00 55.34 106 ALA A N 1
ATOM 828 C CA . ALA A 1 106 ? -17.712 -3.712 -10.483 1.00 55.34 106 ALA A CA 1
ATOM 829 C C . ALA A 1 106 ? -17.472 -5.122 -9.920 1.00 55.34 106 ALA A C 1
ATOM 831 O O . ALA A 1 106 ? -17.172 -5.267 -8.744 1.00 55.34 106 ALA A O 1
ATOM 832 N N . ALA A 1 107 ? -17.522 -6.154 -10.769 1.00 58.00 107 ALA A N 1
ATOM 833 C CA . ALA A 1 107 ? -17.346 -7.541 -10.339 1.00 58.00 107 ALA A CA 1
ATOM 834 C C . ALA A 1 107 ? -15.925 -7.822 -9.820 1.00 58.00 107 ALA A C 1
ATOM 836 O O . ALA A 1 107 ? -15.764 -8.411 -8.758 1.00 58.00 107 ALA A O 1
ATOM 837 N N . VAL A 1 108 ? -14.902 -7.325 -10.523 1.00 59.31 108 VAL A N 1
ATOM 838 C CA . VAL A 1 108 ? -13.494 -7.472 -10.109 1.00 59.31 108 VAL A CA 1
ATOM 839 C C . VAL A 1 108 ? -13.212 -6.706 -8.813 1.00 59.31 108 VAL A C 1
ATOM 841 O O . VAL A 1 108 ? -12.443 -7.157 -7.968 1.00 59.31 108 VAL A O 1
ATOM 844 N N . TRP A 1 109 ? -13.856 -5.550 -8.635 1.00 56.88 109 TRP A N 1
ATOM 845 C CA . TRP A 1 109 ? -13.744 -4.758 -7.413 1.00 56.88 109 TRP A CA 1
ATOM 846 C C . TRP A 1 109 ? -14.359 -5.476 -6.203 1.00 56.88 109 TRP A C 1
ATOM 848 O O . TRP A 1 109 ? -13.734 -5.552 -5.145 1.00 56.88 109 TRP A O 1
ATOM 858 N N . GLU A 1 110 ? -15.544 -6.066 -6.375 1.00 69.62 110 GLU A N 1
ATOM 859 C CA . GLU A 1 110 ? -16.209 -6.861 -5.335 1.00 69.62 110 GLU A CA 1
ATOM 860 C C . GLU A 1 110 ? -15.424 -8.129 -4.979 1.00 69.62 110 GLU A C 1
ATOM 862 O O . GLU A 1 110 ? -15.313 -8.483 -3.805 1.00 69.62 110 GLU A O 1
ATOM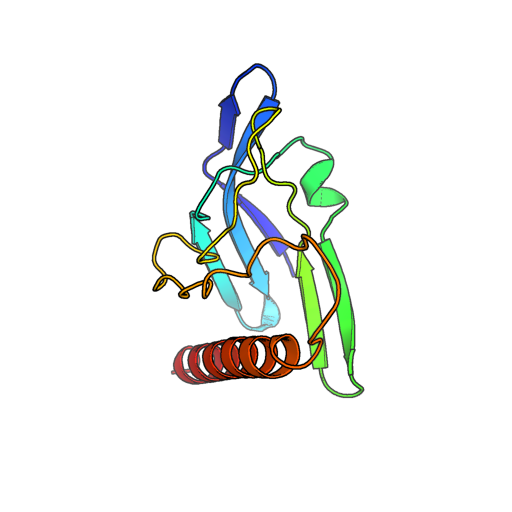 867 N N . GLU A 1 111 ? -14.821 -8.794 -5.964 1.00 67.44 111 GLU A N 1
ATOM 868 C CA . GLU A 1 111 ? -14.016 -9.994 -5.737 1.00 67.44 111 GLU A CA 1
ATOM 869 C C . GLU A 1 111 ? -12.725 -9.687 -4.959 1.00 67.44 111 GLU A C 1
ATOM 871 O O . GLU A 1 111 ? -12.411 -10.376 -3.985 1.00 67.44 111 GLU A O 1
ATOM 876 N N . ALA A 1 112 ? -12.037 -8.588 -5.290 1.00 66.25 112 ALA A N 1
ATOM 877 C CA . ALA A 1 112 ? -10.885 -8.114 -4.523 1.00 66.25 112 ALA A CA 1
ATOM 878 C C . ALA A 1 112 ? -11.269 -7.744 -3.076 1.00 66.25 112 ALA A C 1
ATOM 880 O O . ALA A 1 112 ? -10.560 -8.094 -2.129 1.00 66.25 112 ALA A O 1
ATOM 881 N N . HIS A 1 113 ? -12.421 -7.091 -2.885 1.00 72.12 113 HIS A N 1
ATOM 882 C CA . HIS A 1 113 ? -12.951 -6.774 -1.556 1.00 72.12 113 HIS A CA 1
ATOM 883 C C . HIS A 1 113 ? -13.309 -8.031 -0.756 1.00 72.12 113 HIS A C 1
ATOM 885 O O . HIS A 1 113 ? -13.052 -8.086 0.449 1.00 72.12 113 HIS A O 1
ATOM 891 N N . LYS A 1 114 ? -13.874 -9.053 -1.404 1.00 80.38 114 LYS A N 1
ATOM 892 C CA . LYS A 1 114 ? -14.191 -10.333 -0.767 1.00 80.38 114 LYS A CA 1
ATOM 893 C C . LYS A 1 114 ? -12.925 -11.033 -0.268 1.00 80.38 114 LYS A C 1
ATOM 895 O O . LYS A 1 114 ? -12.857 -11.369 0.912 1.00 80.38 114 LYS A O 1
ATOM 900 N N . MET A 1 115 ? -11.906 -11.163 -1.119 1.00 72.62 115 MET A N 1
ATOM 901 C CA . MET A 1 115 ? -10.628 -11.784 -0.740 1.00 72.62 115 MET A CA 1
ATOM 902 C C . MET A 1 115 ? -9.932 -11.025 0.398 1.00 72.62 115 MET A C 1
ATOM 904 O O . MET A 1 115 ? -9.326 -11.633 1.281 1.00 72.62 115 MET A O 1
ATOM 908 N N . PHE A 1 116 ? -10.049 -9.694 0.422 1.00 75.62 116 PHE A N 1
ATOM 909 C CA . PHE A 1 116 ? -9.525 -8.873 1.511 1.00 75.62 116 PHE A CA 1
ATOM 910 C C . PHE A 1 116 ? -10.245 -9.137 2.845 1.00 75.62 116 PHE A C 1
ATOM 912 O O . PHE A 1 116 ? -9.589 -9.331 3.870 1.00 75.62 116 PHE A O 1
ATOM 919 N N . ARG A 1 117 ? -11.585 -9.210 2.841 1.00 76.12 117 ARG A N 1
ATOM 920 C CA . ARG A 1 117 ? -12.376 -9.524 4.048 1.00 76.12 117 ARG A CA 1
ATOM 921 C C . ARG A 1 117 ? -12.049 -10.910 4.605 1.00 76.12 117 ARG A C 1
ATOM 923 O O . ARG A 1 117 ? -11.893 -11.051 5.814 1.00 76.12 117 ARG A O 1
ATOM 930 N N . GLU A 1 118 ? -11.911 -11.909 3.737 1.00 77.50 118 GLU A N 1
ATOM 931 C CA . GLU A 1 118 ? -11.575 -13.283 4.136 1.00 77.50 118 GLU A CA 1
ATOM 932 C C . GLU A 1 118 ? -10.183 -13.367 4.787 1.00 77.50 118 GLU A C 1
ATOM 934 O O . GLU A 1 118 ? -10.013 -14.035 5.809 1.00 77.50 118 GLU A O 1
ATOM 939 N N . LYS A 1 119 ? -9.192 -12.628 4.267 1.00 68.38 119 LYS A N 1
ATOM 940 C CA . LYS A 1 119 ? -7.857 -12.553 4.883 1.00 68.38 119 LYS A CA 1
ATOM 941 C C . LYS A 1 119 ? -7.870 -11.872 6.253 1.00 68.38 119 LYS A C 1
ATOM 943 O O . LYS A 1 119 ? -7.191 -12.342 7.162 1.00 68.38 119 LYS A O 1
ATOM 948 N N . LEU A 1 120 ? -8.652 -10.805 6.426 1.00 66.88 120 LEU A N 1
ATOM 949 C CA . LEU A 1 120 ? -8.781 -10.129 7.722 1.00 66.88 120 LEU A CA 1
ATOM 950 C C . LEU A 1 120 ? -9.438 -11.020 8.781 1.00 66.88 120 L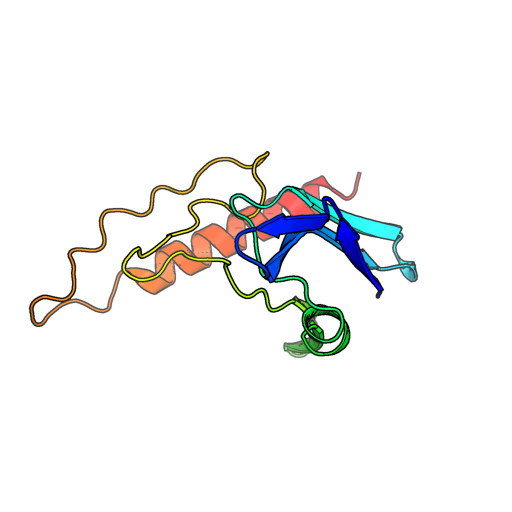EU A C 1
ATOM 952 O O . LEU A 1 120 ? -9.014 -11.001 9.932 1.00 66.88 120 LEU A O 1
ATOM 956 N N . GLN A 1 121 ? -10.429 -11.829 8.401 1.00 67.19 121 GLN A N 1
ATOM 957 C CA . GLN A 1 121 ? -11.076 -12.769 9.322 1.00 67.19 121 GLN A CA 1
ATOM 958 C C . GLN A 1 121 ? -10.145 -13.915 9.741 1.00 67.19 121 GLN A C 1
ATOM 960 O O . GLN A 1 121 ? -10.163 -14.321 10.899 1.00 67.19 121 GLN A O 1
ATOM 965 N N . ASN A 1 122 ? -9.293 -14.399 8.834 1.00 55.50 122 ASN A N 1
ATOM 966 C CA . ASN A 1 122 ? -8.340 -15.471 9.139 1.00 55.50 122 ASN A CA 1
ATOM 967 C C . ASN A 1 122 ? -7.098 -15.005 9.914 1.00 55.50 122 ASN A C 1
ATOM 969 O O . ASN A 1 122 ? -6.417 -15.837 10.503 1.00 55.50 122 ASN A O 1
ATOM 973 N N . SER A 1 123 ? -6.804 -13.701 9.938 1.00 45.50 123 SER A N 1
ATOM 974 C CA . SER A 1 123 ? -5.683 -13.130 10.700 1.00 45.50 123 SER A CA 1
ATOM 975 C C . SER A 1 123 ? -6.022 -12.843 12.173 1.00 45.50 123 SER A C 1
ATOM 977 O O . SER A 1 123 ? -5.151 -12.387 12.911 1.00 45.50 123 SER A O 1
ATOM 979 N N . VAL A 1 124 ? -7.268 -13.087 12.601 1.00 45.25 124 VAL A N 1
ATOM 980 C CA . VAL A 1 124 ? -7.723 -12.989 13.998 1.00 45.25 124 VAL A CA 1
ATOM 981 C C . VAL A 1 124 ? -7.979 -14.404 14.537 1.00 45.25 124 VAL A C 1
ATOM 983 O O . VAL A 1 124 ? -9.116 -14.813 14.764 1.00 45.25 124 VAL A O 1
ATOM 986 N N . ARG A 1 125 ? -6.906 -15.177 14.693 1.00 39.50 125 ARG A N 1
ATOM 987 C CA . ARG A 1 125 ? -6.799 -16.388 15.522 1.00 39.50 125 ARG A CA 1
ATOM 988 C C . ARG A 1 125 ? -5.371 -16.484 16.030 1.00 39.50 125 ARG A C 1
ATOM 990 O O . ARG A 1 125 ? -5.220 -16.959 17.173 1.00 39.50 125 ARG A O 1
#

Sequence (125 aa):
VAVSLSGREVRGGTQCAKGVRVEHKPSQTVVEGDLQHLFRAEEDDLVSHWEVKDFDATHRVVRVELQKNVVPATKVWWRRLFASEPEVEIAARKEATGKAGQKGSAAVWEEAHKMFREKLQNSVR

Nearest PDB structures (foldseek):
  9bee-assembly1_B  TM=2.892E-01  e=2.574E+00  Homo sapiens
  3l1g-assembly1_A-2  TM=2.590E-01  e=2.179E+00  Homo sapiens
  3l1e-assembly1_A-2  TM=2.343E-01  e=1.478E+00  Bos taurus
  3l1f-assembly1_A-2  TM=2.118E-01  e=1.951E+00  Bos taurus

Solvent-accessible surface area (backbone atoms only — not comparable to full-atom values): 7858 Å² total; per-residue (Å²): 115,49,76,49,78,38,69,71,47,77,56,98,90,40,44,25,26,32,26,44,36,39,34,38,68,94,77,67,47,71,52,70,45,46,35,66,58,49,22,55,47,47,84,66,52,60,78,71,32,52,48,79,45,74,78,51,99,86,42,73,43,79,48,74,59,80,52,73,63,65,64,88,99,56,89,84,80,77,46,37,66,34,62,88,51,75,72,50,84,76,69,80,71,73,70,91,77,71,94,85,78,98,72,66,68,63,60,58,52,51,50,55,51,48,56,50,52,54,52,58,60,68,71,72,121

Organism: NCBI:txid464258